Protein AF-A0A438C078-F1 (afdb_monomer)

Secondary structure (DSSP, 8-state):
-----------S-HHHHHHHHHHHHHHHHS-HHHHHHHHTTTTS------TTSHHHHHHHHHHHHHHHHHTT---HHHHHHHHHHTT--HHHHHHHHHHHHHHTT---

Foldseek 3Di:
DDDDDPPPPPPDDPPVVVLLVQLLVLQLPDDPVVLVVLVVCLPPPDPDDDSNDNNNSVNSVVVVVVVCVVVVHDPCVPVVVSCVSVVNPVVVVVVVVVVVVVVVPPDD

Radius of gyration: 18.59 Å; Cα contacts (8 Å, |Δi|>4): 50; chains: 1; bounding box: 56×57×29 Å

Organism: Vitis vinifera (NCBI:txid29760)

Mean predicted aligned error: 13.07 Å

pLDDT: mean 73.68, std 16.08, range [36.12, 92.25]

Structure (mmCIF, N/CA/C/O backbone):
data_AF-A0A438C078-F1
#
_entry.id   AF-A0A438C078-F1
#
loop_
_atom_site.group_PDB
_atom_site.id
_atom_site.type_symbol
_atom_site.label_atom_id
_atom_site.label_alt_id
_atom_site.label_comp_id
_atom_site.label_asym_id
_atom_site.label_entity_id
_atom_site.label_seq_id
_atom_site.pdbx_PDB_ins_code
_atom_site.Cartn_x
_atom_site.Cartn_y
_atom_site.Cartn_z
_atom_site.occupancy
_atom_site.B_iso_or_equiv
_atom_site.auth_seq_id
_atom_site.auth_comp_id
_atom_site.auth_asym_id
_atom_site.auth_atom_id
_atom_site.pdbx_PDB_model_num
ATOM 1 N N . MET A 1 1 ? 2.062 41.528 5.245 1.00 41.16 1 MET A N 1
ATOM 2 C CA . MET A 1 1 ? 1.277 40.330 5.595 1.00 41.16 1 MET A CA 1
ATOM 3 C C . MET A 1 1 ? 1.556 39.370 4.463 1.00 41.16 1 MET A C 1
ATOM 5 O O . MET A 1 1 ? 0.936 39.482 3.419 1.00 41.16 1 MET A O 1
ATOM 9 N N . GLU A 1 2 ? 2.648 38.623 4.591 1.00 36.12 2 GLU A N 1
ATOM 10 C CA . GLU A 1 2 ? 3.167 37.744 3.542 1.00 36.12 2 GLU A CA 1
ATOM 11 C C . GLU A 1 2 ? 3.027 36.324 4.073 1.00 36.12 2 GLU A C 1
ATOM 13 O O . GLU A 1 2 ? 3.762 35.884 4.954 1.00 36.12 2 GLU A O 1
ATOM 18 N N . GLU A 1 3 ? 1.961 35.686 3.610 1.00 45.34 3 GLU A N 1
ATOM 19 C CA . GLU A 1 3 ? 1.605 34.301 3.868 1.00 45.34 3 GLU A CA 1
ATOM 20 C C . GLU A 1 3 ? 2.224 33.469 2.746 1.00 45.34 3 GLU A C 1
ATOM 22 O O . GLU A 1 3 ? 1.579 33.184 1.746 1.00 45.34 3 GLU A O 1
ATOM 27 N N . GLU A 1 4 ? 3.504 33.136 2.865 1.00 40.69 4 GLU A N 1
ATOM 28 C CA . GLU A 1 4 ? 4.186 32.284 1.890 1.00 40.69 4 GLU A CA 1
ATOM 29 C C . GLU A 1 4 ? 4.804 31.103 2.630 1.00 40.69 4 GLU A C 1
ATOM 31 O O . GLU A 1 4 ? 5.763 31.230 3.389 1.00 40.69 4 GLU A O 1
ATOM 36 N N . ALA A 1 5 ? 4.164 29.956 2.404 1.00 39.78 5 ALA A N 1
ATOM 37 C CA . ALA A 1 5 ? 4.675 28.612 2.595 1.00 39.78 5 ALA A CA 1
ATOM 38 C C . ALA A 1 5 ? 5.371 28.367 3.940 1.00 39.78 5 ALA A C 1
ATOM 40 O O . ALA A 1 5 ? 6.597 28.346 4.062 1.00 39.78 5 ALA A O 1
ATOM 41 N N . VAL A 1 6 ? 4.557 28.005 4.936 1.00 36.50 6 VAL A N 1
ATOM 42 C CA . VAL A 1 6 ? 4.976 27.019 5.935 1.00 36.50 6 VAL A CA 1
ATOM 43 C C . VAL A 1 6 ? 5.358 25.771 5.143 1.00 36.50 6 VAL A C 1
ATOM 45 O O . VAL A 1 6 ? 4.513 24.949 4.825 1.00 36.50 6 VAL A O 1
ATOM 48 N N . ILE A 1 7 ? 6.617 25.691 4.716 1.00 40.56 7 ILE A N 1
ATOM 49 C CA . ILE A 1 7 ? 7.247 24.492 4.184 1.00 40.56 7 ILE A CA 1
ATOM 50 C C . ILE A 1 7 ? 7.165 23.502 5.334 1.00 40.56 7 ILE A C 1
ATOM 52 O O . ILE A 1 7 ? 7.810 23.695 6.368 1.00 40.56 7 ILE A O 1
ATOM 56 N N . TRP A 1 8 ? 6.287 22.514 5.190 1.00 44.72 8 TRP A N 1
ATOM 57 C CA . TRP A 1 8 ? 6.088 21.465 6.173 1.00 44.72 8 TRP A CA 1
ATOM 58 C C . TRP A 1 8 ? 7.454 20.822 6.393 1.00 44.72 8 TRP A C 1
ATOM 60 O O . TRP A 1 8 ? 7.990 20.137 5.522 1.00 44.72 8 TRP A O 1
ATOM 70 N N . LYS A 1 9 ? 8.071 21.123 7.536 1.00 40.22 9 LYS A N 1
ATOM 71 C CA . LYS A 1 9 ? 9.245 20.407 8.010 1.00 40.22 9 LYS A CA 1
ATOM 72 C C . LYS A 1 9 ? 8.774 19.013 8.402 1.00 40.22 9 LYS A C 1
ATOM 74 O O . LYS A 1 9 ? 8.449 18.776 9.560 1.00 40.22 9 LYS A O 1
ATOM 79 N N . SER A 1 10 ? 8.707 18.103 7.438 1.00 47.38 10 SER A N 1
ATOM 80 C CA . SER A 1 10 ? 8.557 16.677 7.719 1.00 47.38 10 SER A CA 1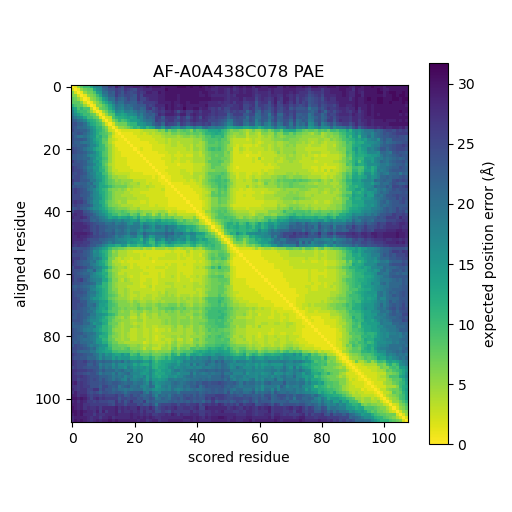
ATOM 81 C C . SER A 1 10 ? 9.927 16.108 8.077 1.00 47.38 10 SER A C 1
ATOM 83 O O . SER A 1 10 ? 10.561 15.398 7.303 1.00 47.38 10 SER A O 1
ATOM 85 N N . ASP A 1 11 ? 10.399 16.462 9.269 1.00 52.19 11 ASP A N 1
ATOM 86 C CA . ASP A 1 11 ? 11.536 15.823 9.926 1.00 52.19 11 ASP A CA 1
ATOM 87 C C . ASP A 1 11 ? 11.076 14.508 10.589 1.00 52.19 11 ASP A C 1
ATOM 89 O O . ASP A 1 11 ? 11.158 14.382 11.801 1.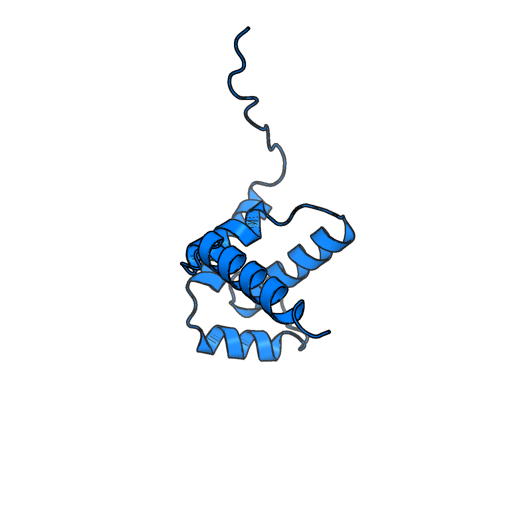00 52.19 11 ASP A O 1
ATOM 93 N N . THR A 1 12 ? 10.581 13.525 9.821 1.00 47.41 12 THR A N 1
ATOM 94 C CA . THR A 1 12 ? 10.422 12.121 10.270 1.00 47.41 12 THR A CA 1
ATOM 95 C C . THR A 1 12 ? 10.260 11.162 9.074 1.00 47.41 12 THR A C 1
ATOM 97 O O . THR A 1 12 ? 9.261 11.213 8.369 1.00 47.41 12 THR A O 1
ATOM 100 N N . ASP A 1 13 ? 11.233 10.258 8.889 1.00 54.41 13 ASP A N 1
ATOM 101 C CA . ASP A 1 13 ? 11.238 9.052 8.030 1.00 54.41 13 ASP A CA 1
ATOM 102 C C . ASP A 1 13 ? 11.482 9.150 6.504 1.00 54.41 13 ASP A C 1
ATOM 104 O O . ASP A 1 13 ? 10.687 8.722 5.660 1.00 54.41 13 ASP A O 1
ATOM 108 N N . SER A 1 14 ? 12.713 9.526 6.135 1.00 66.00 14 SER A N 1
ATOM 109 C CA . SER A 1 14 ? 13.247 9.325 4.775 1.00 66.00 14 SER A CA 1
ATOM 110 C C . SER A 1 14 ? 13.239 7.845 4.343 1.00 66.00 14 SER A C 1
ATOM 112 O O . SER A 1 14 ? 12.983 7.543 3.179 1.00 66.00 14 SER A O 1
ATOM 114 N N . MET A 1 15 ? 13.437 6.894 5.268 1.00 69.88 15 MET A N 1
ATOM 115 C CA . MET A 1 15 ? 13.371 5.462 4.945 1.00 69.88 15 MET A CA 1
ATOM 116 C C . MET A 1 15 ? 11.938 4.944 4.789 1.00 69.88 15 MET A C 1
ATOM 118 O O . MET A 1 15 ? 11.689 4.242 3.812 1.00 69.88 15 MET A O 1
ATOM 122 N N . ALA A 1 16 ? 10.994 5.280 5.679 1.00 71.75 16 ALA A N 1
ATOM 123 C CA . ALA A 1 16 ? 9.612 4.804 5.535 1.00 71.75 16 ALA A CA 1
ATOM 124 C C . ALA A 1 16 ? 8.969 5.353 4.256 1.00 71.75 16 ALA A C 1
ATOM 126 O O . ALA A 1 16 ? 8.377 4.585 3.505 1.00 71.75 16 ALA A O 1
ATOM 127 N N . SER A 1 17 ? 9.201 6.630 3.935 1.00 77.50 17 SER A N 1
ATOM 128 C CA . SER A 1 17 ? 8.747 7.239 2.677 1.00 77.50 17 SER A CA 1
ATOM 129 C C . SER A 1 17 ? 9.318 6.523 1.446 1.00 77.50 17 SER A C 1
ATOM 131 O O . SER A 1 17 ? 8.595 6.230 0.494 1.00 77.50 17 SER A O 1
ATOM 133 N N . VAL A 1 18 ? 10.607 6.156 1.472 1.00 80.44 18 VAL A N 1
ATOM 134 C CA 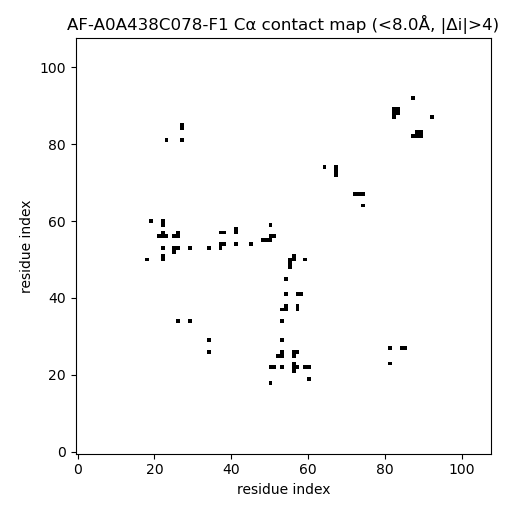. VAL A 1 18 ? 11.238 5.361 0.402 1.00 80.44 18 VAL A CA 1
ATOM 135 C C . VAL A 1 18 ? 10.635 3.956 0.308 1.00 80.44 18 VAL A C 1
ATOM 137 O O . VAL A 1 18 ? 10.449 3.444 -0.798 1.00 80.44 18 VAL A O 1
ATOM 140 N N . LEU A 1 19 ? 10.326 3.317 1.438 1.00 83.00 19 LEU A N 1
ATOM 141 C CA . LEU A 1 19 ? 9.692 1.997 1.468 1.00 83.00 19 LEU A CA 1
ATOM 142 C C . LEU A 1 19 ? 8.257 2.046 0.930 1.00 83.00 19 LEU A C 1
ATOM 144 O O . LEU A 1 19 ? 7.910 1.207 0.099 1.00 83.00 19 LEU A O 1
ATOM 148 N N . ILE A 1 20 ? 7.474 3.057 1.318 1.00 84.56 20 ILE A N 1
ATOM 149 C CA . ILE A 1 20 ? 6.128 3.322 0.792 1.00 84.56 20 ILE A CA 1
ATOM 150 C C . ILE A 1 20 ? 6.200 3.527 -0.721 1.00 84.56 20 ILE A C 1
ATOM 152 O O . ILE A 1 20 ? 5.531 2.815 -1.466 1.00 84.56 20 ILE A O 1
ATOM 156 N N . GLY A 1 21 ? 7.083 4.412 -1.196 1.00 85.19 21 GLY A N 1
ATOM 157 C CA . GLY A 1 21 ? 7.242 4.679 -2.626 1.00 85.19 21 GLY A CA 1
ATOM 158 C C . GLY A 1 21 ? 7.618 3.431 -3.433 1.00 85.19 21 GLY A C 1
ATOM 159 O O . GLY A 1 21 ? 7.092 3.210 -4.527 1.00 85.19 21 GLY A O 1
ATOM 160 N N . ARG A 1 22 ? 8.483 2.562 -2.891 1.00 85.69 22 ARG A N 1
ATOM 161 C CA . ARG A 1 22 ? 8.851 1.279 -3.521 1.00 85.69 22 ARG A CA 1
ATOM 162 C C . ARG A 1 22 ? 7.699 0.277 -3.539 1.00 85.69 22 ARG A C 1
ATOM 164 O O . ARG A 1 22 ? 7.478 -0.361 -4.572 1.00 85.69 22 ARG A O 1
ATOM 171 N N . ALA A 1 23 ? 6.968 0.151 -2.433 1.00 87.56 23 ALA A N 1
ATOM 172 C CA . ALA A 1 23 ? 5.805 -0.724 -2.349 1.00 87.56 23 ALA A CA 1
ATOM 173 C C . ALA A 1 23 ? 4.720 -0.272 -3.336 1.00 87.56 23 ALA A C 1
ATOM 175 O O . ALA A 1 23 ? 4.256 -1.071 -4.148 1.00 87.56 23 ALA A O 1
ATOM 176 N N . MET A 1 24 ? 4.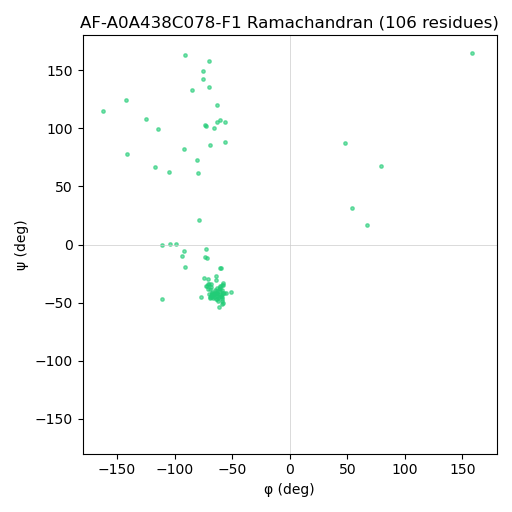397 1.025 -3.352 1.00 88.62 24 MET A N 1
ATOM 177 C CA . MET A 1 24 ? 3.449 1.621 -4.298 1.00 88.62 24 MET A CA 1
ATOM 178 C C . MET A 1 24 ? 3.890 1.409 -5.744 1.00 88.62 24 MET A C 1
ATOM 180 O O . MET A 1 24 ? 3.098 0.938 -6.551 1.00 88.62 24 MET A O 1
ATOM 184 N N . SER A 1 25 ? 5.160 1.664 -6.073 1.00 87.88 25 SER A N 1
ATOM 185 C CA . SER A 1 25 ? 5.677 1.436 -7.430 1.00 87.88 25 SER A CA 1
ATOM 186 C C . SER A 1 25 ? 5.508 -0.023 -7.860 1.00 87.88 25 SER A C 1
ATOM 188 O O . SER A 1 25 ? 5.099 -0.296 -8.985 1.00 87.88 25 SER A O 1
ATOM 190 N N . THR A 1 26 ? 5.772 -0.972 -6.960 1.00 90.38 26 THR A N 1
ATOM 191 C CA . THR A 1 26 ? 5.621 -2.408 -7.237 1.00 90.38 26 THR A CA 1
ATOM 192 C C . THR A 1 26 ? 4.155 -2.788 -7.445 1.00 90.38 26 THR A C 1
ATOM 194 O O . THR A 1 26 ? 3.836 -3.481 -8.408 1.00 90.38 26 THR A O 1
ATOM 197 N N . LEU A 1 27 ? 3.257 -2.310 -6.580 1.00 89.94 27 LEU A N 1
ATOM 198 C CA . LEU A 1 27 ? 1.824 -2.602 -6.646 1.00 89.94 27 LEU A CA 1
ATOM 199 C C . LEU A 1 27 ? 1.166 -1.988 -7.885 1.00 89.94 27 LEU A C 1
ATOM 201 O O . LEU A 1 27 ? 0.415 -2.668 -8.579 1.00 89.94 27 LEU A O 1
ATOM 205 N N . LEU A 1 28 ? 1.482 -0.730 -8.188 1.00 88.69 28 LEU A N 1
ATOM 206 C CA . LEU A 1 28 ? 0.868 0.023 -9.280 1.00 88.69 28 LEU A CA 1
ATOM 207 C C . LEU A 1 28 ? 1.369 -0.412 -10.666 1.00 88.69 28 LEU A C 1
ATOM 209 O O . LEU A 1 28 ? 0.619 -0.351 -11.636 1.00 88.69 28 LEU A O 1
ATOM 213 N N . THR A 1 29 ? 2.608 -0.905 -10.775 1.00 88.44 29 THR A N 1
ATOM 214 C CA . THR A 1 29 ? 3.179 -1.355 -12.062 1.00 88.44 29 THR A CA 1
ATOM 215 C C . THR A 1 29 ? 3.007 -2.850 -12.336 1.00 88.44 29 THR A C 1
ATOM 217 O O . THR A 1 29 ? 3.295 -3.317 -13.445 1.00 88.44 29 THR A O 1
ATOM 220 N N . CYS A 1 30 ? 2.559 -3.640 -11.354 1.00 89.50 30 CYS A N 1
ATOM 221 C CA . CYS A 1 30 ? 2.395 -5.074 -11.554 1.00 89.50 30 CYS A CA 1
ATOM 222 C C . CYS A 1 30 ? 1.220 -5.399 -12.494 1.00 89.50 30 CYS A C 1
ATOM 224 O O . CYS A 1 30 ? 0.285 -4.626 -12.691 1.00 89.50 30 CYS A O 1
ATOM 226 N N . ARG A 1 31 ? 1.255 -6.592 -13.103 1.00 88.50 31 ARG A N 1
ATOM 227 C CA . ARG A 1 31 ? 0.143 -7.050 -13.947 1.00 88.50 31 ARG A CA 1
ATOM 228 C C . ARG A 1 31 ? -1.073 -7.365 -13.067 1.00 88.50 31 ARG A C 1
ATOM 230 O O . ARG A 1 31 ? -0.897 -8.135 -12.122 1.00 88.50 31 ARG A O 1
ATOM 237 N N . PRO A 1 32 ? -2.297 -6.950 -13.446 1.00 87.25 32 PRO A N 1
ATOM 238 C CA . PRO A 1 32 ? -3.501 -7.182 -12.643 1.00 87.25 32 PRO A CA 1
ATOM 239 C C . PRO A 1 32 ? -3.696 -8.637 -12.193 1.00 87.25 32 PRO A C 1
ATOM 241 O O . PRO A 1 32 ? -3.999 -8.887 -11.036 1.00 87.25 32 PRO A O 1
ATOM 244 N N . ARG A 1 33 ? -3.424 -9.617 -13.071 1.00 89.62 33 ARG A N 1
ATOM 245 C CA . ARG A 1 33 ? -3.515 -11.051 -12.726 1.00 89.62 33 ARG A CA 1
ATOM 246 C C . ARG A 1 33 ? -2.562 -11.473 -11.604 1.00 89.62 33 ARG A C 1
ATOM 248 O O . ARG A 1 33 ? -2.929 -12.281 -10.767 1.00 89.62 33 ARG A O 1
ATOM 255 N N . LYS A 1 34 ? -1.342 -10.928 -11.583 1.00 87.81 34 LYS A N 1
ATOM 256 C CA . LYS A 1 34 ? -0.363 -11.236 -10.529 1.00 87.81 34 LYS A CA 1
ATOM 257 C C . LYS A 1 34 ? -0.762 -10.605 -9.201 1.00 87.81 34 LYS A C 1
ATOM 259 O O . LYS A 1 34 ? -0.523 -11.201 -8.158 1.00 87.81 34 LYS A O 1
ATOM 264 N N . LEU A 1 35 ? -1.354 -9.411 -9.252 1.00 88.12 35 LEU A N 1
ATOM 265 C CA . LEU A 1 35 ? -1.892 -8.750 -8.069 1.00 88.12 35 LEU A CA 1
ATOM 266 C C . LEU A 1 35 ? -3.025 -9.573 -7.457 1.00 88.12 35 LEU A C 1
ATOM 268 O O . LEU A 1 35 ? -3.001 -9.834 -6.263 1.00 88.12 35 LEU A O 1
ATOM 272 N N . ASP A 1 36 ? -3.956 -10.042 -8.285 1.00 88.62 36 ASP A N 1
ATOM 273 C CA . ASP A 1 36 ? -5.088 -10.878 -7.870 1.00 88.62 36 ASP A CA 1
ATOM 274 C C . ASP A 1 36 ? -4.633 -12.197 -7.213 1.00 88.62 36 ASP A C 1
ATOM 276 O O . ASP A 1 36 ? -5.080 -12.566 -6.123 1.00 88.62 36 ASP A O 1
ATOM 280 N N . GLU A 1 37 ? -3.639 -12.863 -7.811 1.00 87.88 37 GLU A N 1
ATOM 281 C CA . GLU A 1 37 ? -3.000 -14.051 -7.232 1.00 87.88 37 GLU A CA 1
ATOM 282 C C . GLU A 1 37 ? -2.280 -13.753 -5.905 1.00 87.88 37 GLU A C 1
ATOM 284 O O . GLU A 1 37 ? -2.259 -14.594 -5.004 1.00 87.88 37 GLU A O 1
ATOM 289 N N . ALA A 1 38 ? -1.641 -12.587 -5.768 1.00 87.38 38 ALA A N 1
ATOM 290 C CA . ALA A 1 38 ? -0.983 -12.173 -4.529 1.00 87.38 38 ALA A CA 1
ATOM 291 C C . ALA A 1 38 ? -1.999 -11.840 -3.424 1.00 87.38 38 ALA A C 1
ATOM 293 O O . ALA A 1 38 ? -1.827 -12.296 -2.295 1.00 87.38 38 ALA A O 1
ATOM 294 N N . ILE A 1 39 ? -3.085 -11.134 -3.756 1.00 88.00 39 ILE A N 1
ATOM 295 C CA . ILE A 1 39 ? -4.195 -10.828 -2.839 1.00 88.00 39 ILE A CA 1
ATOM 296 C C . ILE A 1 39 ? -4.830 -12.116 -2.319 1.00 88.00 39 ILE A C 1
ATOM 298 O O . ILE A 1 39 ? -5.006 -12.267 -1.114 1.00 88.00 39 ILE A O 1
ATOM 302 N N . SER A 1 40 ? -5.073 -13.091 -3.197 1.00 87.12 40 SER A N 1
ATOM 303 C CA . SER A 1 40 ? -5.639 -14.395 -2.818 1.00 87.12 40 SER A CA 1
ATOM 304 C C . SER A 1 40 ? -4.776 -15.174 -1.814 1.00 87.12 40 SER A C 1
ATOM 306 O O . SER A 1 40 ? -5.257 -16.092 -1.155 1.00 87.12 40 SER A O 1
ATOM 308 N N . ARG A 1 41 ? -3.486 -14.835 -1.702 1.00 81.88 41 ARG A N 1
ATOM 309 C CA . ARG A 1 41 ? -2.526 -15.460 -0.781 1.00 81.88 41 ARG A CA 1
ATOM 310 C C . ARG A 1 41 ? -2.213 -14.587 0.434 1.00 81.88 41 ARG A C 1
ATOM 312 O O . ARG A 1 41 ? -1.433 -15.018 1.280 1.00 81.88 41 ARG A O 1
ATOM 319 N N . LEU A 1 42 ? -2.806 -13.400 0.551 1.00 76.19 42 LEU A N 1
ATOM 320 C CA . LEU A 1 42 ? -2.490 -12.436 1.607 1.00 76.19 42 LEU A CA 1
ATOM 321 C C . LEU A 1 42 ? -2.841 -12.953 3.014 1.00 76.19 42 LEU A C 1
ATOM 323 O O . LEU A 1 42 ? -2.126 -12.652 3.968 1.00 76.19 42 LEU A O 1
ATOM 327 N N . ASP A 1 43 ? -3.872 -13.795 3.124 1.00 69.44 43 ASP A N 1
ATOM 328 C CA . ASP A 1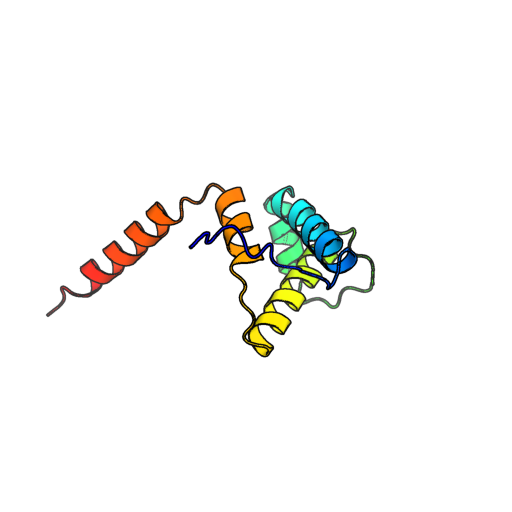 43 ? -4.279 -14.447 4.380 1.00 69.44 43 ASP A CA 1
ATOM 329 C C . ASP A 1 43 ? -3.336 -15.580 4.815 1.00 69.44 43 ASP A C 1
ATOM 331 O O . ASP A 1 43 ? -3.423 -16.087 5.936 1.00 69.44 43 ASP A O 1
ATOM 335 N N . SER A 1 44 ? -2.418 -16.001 3.941 1.00 66.62 44 SER A N 1
ATOM 336 C CA . SER A 1 44 ? -1.420 -17.004 4.290 1.00 66.62 44 SER A CA 1
ATOM 337 C C . SER A 1 44 ? -0.214 -16.336 4.965 1.00 66.62 44 SER A C 1
ATOM 339 O O . SER A 1 44 ? 0.286 -15.324 4.470 1.00 66.62 44 SER A O 1
ATOM 341 N N . PRO A 1 45 ? 0.290 -16.871 6.095 1.00 56.50 45 PRO A N 1
ATOM 342 C CA . PRO A 1 45 ? 1.432 -16.283 6.782 1.00 56.50 45 PRO A CA 1
ATOM 343 C C . PRO A 1 45 ? 2.681 -16.393 5.899 1.00 56.50 45 PRO A C 1
ATOM 345 O O . PRO A 1 45 ? 3.322 -17.444 5.807 1.00 56.50 45 PRO A O 1
ATOM 348 N N . SER A 1 46 ? 3.025 -15.290 5.235 1.00 58.09 46 SER A N 1
ATOM 349 C CA . SER A 1 46 ? 4.260 -15.160 4.468 1.00 58.09 46 SER A CA 1
ATOM 350 C C . SER A 1 46 ? 5.458 -15.282 5.411 1.00 58.09 46 SER A C 1
ATOM 352 O O . SER A 1 46 ? 5.637 -14.498 6.344 1.00 58.09 46 SER A O 1
ATOM 354 N N . LYS A 1 47 ? 6.323 -16.272 5.172 1.00 56.38 47 LYS A N 1
ATOM 355 C CA . LYS A 1 47 ? 7.676 -16.268 5.737 1.00 56.38 47 LYS A CA 1
ATOM 356 C C . LYS A 1 47 ? 8.481 -15.212 4.977 1.00 56.38 47 LYS A C 1
ATOM 358 O O . LYS A 1 47 ? 8.940 -15.567 3.889 1.00 56.38 47 LYS A O 1
ATOM 363 N N . ARG A 1 48 ? 8.708 -14.005 5.528 1.00 57.00 48 ARG A N 1
ATOM 364 C CA . ARG A 1 48 ? 9.970 -13.210 5.422 1.00 57.00 48 ARG A CA 1
ATOM 365 C C . ARG A 1 48 ? 9.812 -11.702 5.676 1.00 57.00 48 ARG A C 1
ATOM 367 O O . ARG A 1 48 ? 8.719 -11.165 5.673 1.00 57.00 48 ARG A O 1
ATOM 374 N N . GLY A 1 49 ? 10.968 -11.056 5.894 1.00 47.50 49 GLY A N 1
ATOM 375 C CA . GLY A 1 49 ? 11.159 -9.617 6.100 1.00 47.50 49 GLY A CA 1
ATOM 376 C C . GLY A 1 49 ? 12.007 -8.938 5.013 1.00 47.50 49 GLY A C 1
ATOM 377 O O . GLY A 1 49 ? 13.107 -8.474 5.298 1.00 47.50 49 GLY A O 1
ATOM 378 N N . SER A 1 50 ? 11.521 -8.868 3.770 1.00 53.69 50 SER A N 1
ATOM 379 C CA . SER A 1 50 ? 12.149 -8.067 2.704 1.00 53.69 50 SER A CA 1
ATOM 380 C C . SER A 1 50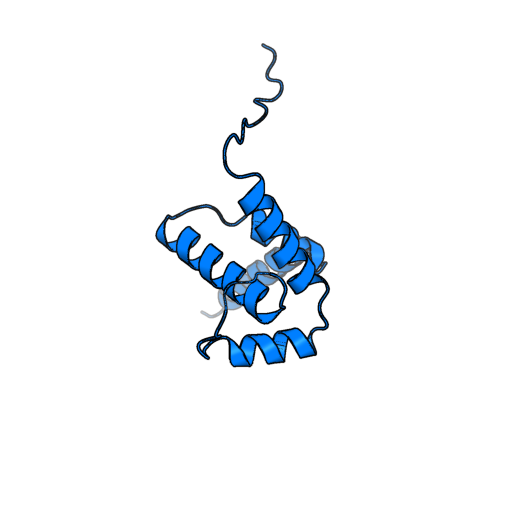 ? 11.082 -7.419 1.821 1.00 53.69 50 SER A C 1
ATOM 382 O O . SER A 1 50 ? 10.277 -8.126 1.256 1.00 53.69 50 SER A O 1
ATOM 384 N N . ILE A 1 51 ? 11.070 -6.095 1.644 1.00 59.12 51 ILE A N 1
ATOM 385 C CA . ILE A 1 51 ? 9.998 -5.349 0.931 1.00 59.12 51 ILE A CA 1
ATOM 386 C C . ILE A 1 51 ? 10.136 -5.442 -0.613 1.00 59.12 51 ILE A C 1
ATOM 388 O O . ILE A 1 51 ? 9.654 -4.601 -1.360 1.00 59.12 51 ILE A O 1
ATOM 392 N N . VAL A 1 52 ? 10.851 -6.444 -1.133 1.00 65.06 52 VAL A N 1
ATOM 393 C CA . VAL A 1 52 ? 11.198 -6.513 -2.567 1.00 65.06 52 VAL A CA 1
ATOM 394 C C . VAL A 1 52 ? 10.156 -7.286 -3.387 1.00 65.06 52 VAL A C 1
ATOM 396 O O . VAL A 1 52 ? 10.099 -7.120 -4.604 1.00 65.06 52 VAL A O 1
ATOM 399 N N . SER A 1 53 ? 9.322 -8.124 -2.761 1.00 82.56 53 SER A N 1
ATOM 400 C CA . SER A 1 53 ? 8.297 -8.890 -3.482 1.00 82.56 53 SER A CA 1
ATOM 401 C C . SER A 1 53 ? 6.954 -8.156 -3.578 1.00 82.56 53 SER A C 1
ATOM 403 O O . SER A 1 53 ? 6.680 -7.203 -2.841 1.00 82.56 53 SER A 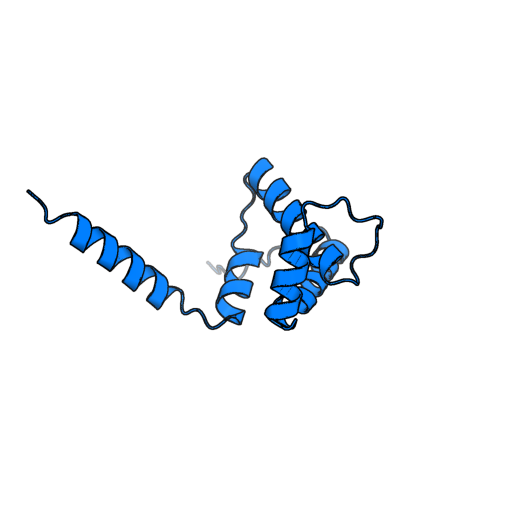O 1
ATOM 405 N N . LEU A 1 54 ? 6.104 -8.617 -4.502 1.00 87.44 54 LEU A N 1
ATOM 406 C CA . LEU A 1 54 ? 4.733 -8.128 -4.646 1.00 87.44 54 LEU A CA 1
ATOM 407 C C . LEU A 1 54 ? 3.916 -8.436 -3.386 1.00 87.44 54 LEU A C 1
ATOM 409 O O . LEU A 1 54 ? 3.182 -7.579 -2.902 1.00 87.44 54 LEU A O 1
ATOM 413 N N . GLU A 1 55 ? 4.087 -9.637 -2.838 1.00 86.62 55 GLU A N 1
ATOM 414 C CA . GLU A 1 55 ? 3.448 -10.085 -1.606 1.00 86.62 55 GLU A CA 1
ATOM 415 C C . GLU A 1 55 ? 3.882 -9.235 -0.40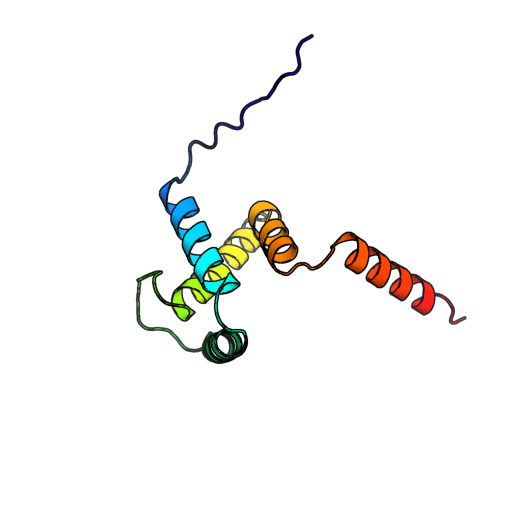5 1.00 86.62 55 GLU A C 1
ATOM 417 O O . GLU A 1 55 ? 3.035 -8.789 0.364 1.00 86.62 55 GLU A O 1
ATOM 422 N N . ASP A 1 56 ? 5.178 -8.938 -0.278 1.00 84.31 56 ASP A N 1
ATOM 423 C CA . ASP A 1 56 ? 5.696 -8.108 0.815 1.00 84.31 56 ASP A CA 1
ATOM 424 C C . ASP A 1 56 ? 5.238 -6.647 0.681 1.00 84.31 56 ASP A C 1
ATOM 426 O O . ASP A 1 56 ? 4.901 -6.011 1.679 1.00 84.31 56 ASP A O 1
ATOM 430 N N . SER A 1 57 ? 5.159 -6.126 -0.549 1.00 87.75 57 SER A N 1
ATOM 431 C CA . SER A 1 57 ? 4.616 -4.787 -0.830 1.00 87.75 57 SER A CA 1
ATOM 432 C C . SER A 1 57 ? 3.132 -4.687 -0.463 1.00 87.75 57 SER A C 1
ATOM 434 O O . SER A 1 57 ? 2.704 -3.698 0.131 1.00 87.75 57 SER A O 1
ATOM 436 N N . LEU A 1 58 ? 2.350 -5.723 -0.781 1.00 88.81 58 LEU A N 1
ATOM 437 C CA . LEU A 1 58 ? 0.926 -5.794 -0.459 1.00 88.81 58 LEU A CA 1
ATOM 438 C C . LEU A 1 58 ? 0.702 -5.895 1.054 1.00 88.81 58 LEU A C 1
ATOM 440 O O . LEU A 1 58 ? -0.158 -5.210 1.604 1.00 88.81 58 LEU A O 1
ATOM 444 N N . TRP A 1 59 ? 1.512 -6.706 1.736 1.00 85.44 59 TRP A N 1
ATOM 445 C CA . TRP A 1 59 ? 1.443 -6.863 3.185 1.00 85.44 59 TRP A CA 1
ATOM 446 C C . TRP A 1 59 ? 1.856 -5.586 3.920 1.00 85.44 59 TRP A C 1
ATOM 448 O O . TRP A 1 59 ? 1.207 -5.191 4.888 1.00 85.44 59 TRP A O 1
ATOM 458 N N . PHE A 1 60 ? 2.899 -4.909 3.431 1.00 85.69 60 PHE A N 1
ATOM 459 C CA . PHE A 1 60 ? 3.315 -3.602 3.927 1.00 85.69 60 PHE A CA 1
ATOM 460 C C . PHE A 1 60 ? 2.178 -2.579 3.821 1.00 85.69 60 PHE A C 1
ATOM 462 O O . PHE A 1 60 ? 1.843 -1.954 4.824 1.00 85.69 60 PHE A O 1
ATOM 469 N N . LEU A 1 61 ? 1.537 -2.457 2.651 1.00 87.31 61 LEU A N 1
ATOM 470 C CA . LEU A 1 61 ? 0.412 -1.538 2.461 1.00 87.31 61 LEU A CA 1
ATOM 471 C C . LEU A 1 61 ? -0.772 -1.891 3.373 1.00 87.31 61 LEU A C 1
ATOM 473 O O . LEU A 1 61 ? -1.328 -1.012 4.026 1.00 87.31 61 LEU A O 1
ATOM 477 N N . HIS A 1 62 ? -1.132 -3.175 3.462 1.00 87.75 62 HIS A N 1
ATOM 478 C CA . HIS A 1 62 ? -2.212 -3.646 4.330 1.00 87.75 62 HIS A CA 1
ATOM 479 C C . HIS A 1 62 ? -1.956 -3.297 5.803 1.00 87.75 62 HIS A C 1
ATOM 481 O O . HIS A 1 62 ? -2.840 -2.786 6.491 1.00 87.75 62 HIS A O 1
ATOM 487 N N . ARG A 1 63 ? -0.730 -3.530 6.286 1.00 85.88 63 ARG A N 1
ATOM 488 C CA . ARG A 1 63 ? -0.334 -3.179 7.650 1.00 85.88 63 ARG A CA 1
ATOM 489 C C . ARG A 1 63 ? -0.327 -1.671 7.874 1.00 85.88 63 ARG A C 1
ATOM 491 O O . ARG A 1 63 ? -0.854 -1.233 8.888 1.00 85.88 63 ARG A O 1
ATOM 498 N N . TYR A 1 64 ? 0.232 -0.901 6.943 1.00 85.50 64 TYR A N 1
ATOM 499 C CA . TYR A 1 64 ? 0.276 0.557 7.034 1.00 85.50 64 TYR A CA 1
ATOM 500 C C . TYR A 1 64 ? -1.134 1.152 7.140 1.00 85.50 64 TYR A C 1
ATOM 502 O O . TYR A 1 64 ? -1.402 1.926 8.050 1.00 85.50 64 TYR A O 1
ATOM 510 N N . ILE A 1 65 ? -2.062 0.728 6.273 1.00 87.69 65 ILE A N 1
ATOM 511 C CA . ILE A 1 65 ? -3.462 1.185 6.301 1.00 87.69 65 ILE A CA 1
ATOM 512 C C . ILE A 1 65 ? -4.133 0.822 7.627 1.00 87.69 65 ILE A C 1
ATOM 514 O O . ILE A 1 65 ? -4.854 1.641 8.192 1.00 87.69 65 ILE A O 1
ATOM 518 N N . LYS A 1 66 ? -3.895 -0.391 8.136 1.00 88.06 66 LYS A N 1
ATOM 519 C CA . LYS A 1 66 ? -4.454 -0.827 9.417 1.00 88.06 66 LYS A CA 1
ATOM 520 C C . LYS A 1 66 ? -3.920 0.006 10.585 1.00 88.06 66 LYS A C 1
ATOM 522 O O . LYS A 1 66 ? -4.707 0.467 11.399 1.00 88.06 66 LYS A O 1
ATOM 527 N N . GLU A 1 67 ? -2.608 0.225 10.643 1.00 87.44 67 GLU A N 1
ATOM 528 C CA . GLU A 1 67 ? -1.988 1.048 11.686 1.00 87.44 67 GLU A CA 1
ATOM 529 C C . GLU A 1 67 ? -2.454 2.508 11.615 1.00 87.44 67 GLU A C 1
ATOM 531 O O . GLU A 1 67 ? -2.722 3.102 12.655 1.00 87.44 67 GLU A O 1
ATOM 536 N N . ALA A 1 68 ? -2.590 3.074 10.413 1.00 87.31 68 ALA A N 1
ATOM 537 C CA . ALA A 1 68 ? -3.123 4.419 10.223 1.00 87.31 68 ALA A CA 1
ATOM 538 C C . ALA A 1 68 ? -4.588 4.517 10.678 1.00 87.31 68 ALA A C 1
ATOM 540 O O . ALA A 1 68 ? -4.948 5.459 11.376 1.00 87.31 68 ALA A O 1
ATOM 541 N N . ALA A 1 69 ? -5.420 3.519 10.357 1.00 87.75 69 ALA A N 1
ATOM 542 C CA . ALA A 1 69 ? -6.807 3.457 10.817 1.00 87.75 69 ALA A CA 1
ATOM 543 C C . ALA A 1 69 ? -6.906 3.347 12.348 1.00 87.75 69 ALA A C 1
ATOM 545 O O . ALA A 1 69 ? -7.707 4.053 12.955 1.00 87.75 69 ALA A O 1
ATOM 546 N N . ASP A 1 70 ? -6.064 2.516 12.971 1.00 91.75 70 ASP A N 1
ATOM 547 C CA . ASP A 1 70 ? -6.003 2.361 14.430 1.00 91.75 70 ASP A CA 1
ATOM 548 C C . ASP A 1 70 ? -5.563 3.661 15.137 1.00 91.75 70 ASP A C 1
ATOM 550 O O . ASP A 1 70 ? -5.917 3.888 16.294 1.00 91.75 70 ASP A O 1
ATOM 554 N N . LYS A 1 71 ? -4.790 4.516 14.454 1.00 92.25 71 LYS A N 1
ATOM 555 C CA . LYS A 1 71 ? -4.284 5.802 14.964 1.00 92.25 71 LYS A CA 1
ATOM 556 C C . LYS A 1 71 ? -5.093 7.022 14.512 1.00 92.25 71 LYS A C 1
ATOM 558 O O . LYS A 1 71 ? -4.721 8.138 14.864 1.00 92.25 71 LYS A O 1
ATOM 563 N N . GLU A 1 72 ? -6.156 6.825 13.732 1.00 90.06 72 GLU A N 1
ATOM 564 C CA . GLU A 1 72 ? -6.917 7.901 13.076 1.00 90.06 72 GLU A CA 1
ATOM 565 C C . GLU A 1 72 ? -6.037 8.846 12.222 1.00 90.06 72 GLU A C 1
ATOM 567 O O . GLU A 1 72 ? -6.322 10.035 12.065 1.00 90.06 72 GLU A O 1
ATOM 572 N N . GLU A 1 73 ? -4.954 8.317 11.649 1.00 89.00 73 GLU A N 1
ATOM 573 C CA . GLU A 1 73 ? -4.088 9.044 10.722 1.00 89.00 73 GLU A CA 1
ATOM 574 C C . GLU A 1 73 ? -4.759 9.175 9.350 1.00 89.00 73 GLU A C 1
ATOM 576 O O . GLU A 1 73 ? -5.542 8.323 8.913 1.00 89.00 73 GLU A O 1
ATOM 581 N N . ARG A 1 74 ? -4.448 10.264 8.642 1.00 86.94 74 ARG A N 1
ATOM 582 C CA . ARG A 1 74 ? -5.004 10.472 7.309 1.00 86.94 74 ARG A CA 1
ATOM 583 C C . ARG A 1 74 ? -4.317 9.568 6.289 1.00 86.94 74 ARG A C 1
ATOM 585 O O . ARG A 1 74 ? -3.112 9.353 6.338 1.00 86.94 74 ARG A O 1
ATOM 592 N N . LEU A 1 75 ? -5.104 9.056 5.346 1.00 88.00 75 LEU A N 1
ATOM 593 C CA . LEU A 1 75 ? -4.642 8.173 4.271 1.00 88.00 75 LEU A CA 1
ATOM 594 C C . LEU A 1 75 ? -4.684 8.839 2.890 1.00 88.00 75 LEU A C 1
ATOM 596 O O . LEU A 1 75 ? -4.320 8.205 1.900 1.00 88.00 75 LEU A O 1
ATOM 600 N N . ASP A 1 76 ? -5.129 10.093 2.800 1.00 85.94 76 ASP A N 1
ATOM 601 C CA . ASP A 1 76 ? -5.239 10.840 1.544 1.00 85.94 76 ASP A CA 1
ATOM 602 C C . ASP A 1 76 ? -3.884 10.994 0.847 1.00 85.94 76 ASP A C 1
ATOM 604 O O . ASP A 1 76 ? -3.813 10.832 -0.369 1.00 85.94 76 ASP A O 1
ATOM 608 N N . GLU A 1 77 ? -2.802 11.150 1.612 1.00 83.25 77 GLU A N 1
ATOM 609 C CA . GLU A 1 77 ? -1.430 11.246 1.093 1.00 83.25 77 GLU A CA 1
ATOM 610 C C . GLU A 1 77 ? -0.967 10.005 0.304 1.00 83.25 77 GLU A C 1
ATOM 612 O O . GLU A 1 77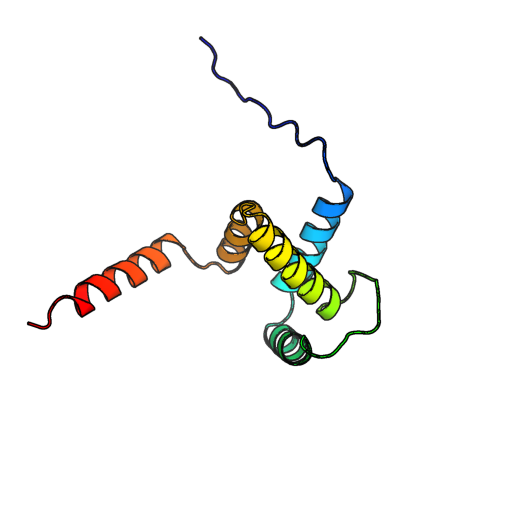 ? -0.040 10.094 -0.500 1.00 83.25 77 GLU A O 1
ATOM 617 N N . ILE A 1 78 ? -1.615 8.847 0.494 1.00 84.25 78 ILE A N 1
ATOM 618 C CA . ILE A 1 78 ? -1.310 7.601 -0.229 1.00 84.25 78 ILE A CA 1
ATOM 619 C C . ILE A 1 78 ? -2.435 7.225 -1.188 1.00 84.25 78 ILE A C 1
ATOM 621 O O . ILE A 1 78 ? -2.179 6.887 -2.346 1.00 84.25 78 ILE A O 1
ATOM 625 N N . LEU A 1 79 ? -3.685 7.265 -0.724 1.00 85.31 79 LEU A N 1
ATOM 626 C CA . LEU A 1 79 ? -4.831 6.799 -1.499 1.00 85.31 79 LEU A CA 1
ATOM 627 C C . LEU A 1 79 ? -5.119 7.706 -2.695 1.00 85.31 79 LEU A C 1
ATOM 629 O O . LEU A 1 79 ? -5.422 7.179 -3.765 1.00 85.31 79 LEU A O 1
ATOM 633 N N . VAL A 1 80 ? -4.983 9.031 -2.555 1.00 85.75 80 VAL A N 1
ATOM 634 C CA . VAL A 1 80 ? -5.222 9.960 -3.672 1.00 85.75 80 VAL A CA 1
ATOM 635 C C . VAL A 1 80 ? -4.243 9.689 -4.823 1.00 85.75 80 VAL A C 1
ATOM 637 O O . VAL A 1 80 ? -4.724 9.351 -5.909 1.00 85.75 80 VAL A O 1
ATOM 640 N N . PRO A 1 81 ? -2.908 9.664 -4.612 1.00 83.62 81 PRO A N 1
ATOM 641 C CA . PRO A 1 81 ? -1.966 9.327 -5.682 1.00 83.62 81 PRO A CA 1
ATOM 642 C C . PRO A 1 81 ? -2.196 7.951 -6.322 1.00 83.62 81 PRO A C 1
ATOM 644 O O . PRO A 1 81 ? -1.983 7.781 -7.523 1.00 83.62 81 PRO A O 1
ATOM 647 N N . MET A 1 82 ? -2.630 6.943 -5.553 1.00 85.81 82 MET A N 1
ATOM 648 C CA . MET A 1 82 ? -2.939 5.618 -6.111 1.00 85.81 82 MET A CA 1
ATOM 649 C C . MET A 1 82 ? -4.144 5.658 -7.050 1.00 85.81 82 MET A C 1
ATOM 651 O O . MET A 1 82 ? -4.117 5.036 -8.112 1.00 85.81 82 MET A O 1
ATOM 655 N N . ILE A 1 83 ? -5.200 6.376 -6.669 1.00 83.81 83 ILE A N 1
ATOM 656 C CA . ILE A 1 83 ? -6.416 6.489 -7.476 1.00 83.81 83 ILE A CA 1
ATOM 657 C C . ILE A 1 83 ? -6.120 7.285 -8.751 1.00 83.81 83 ILE A C 1
ATOM 659 O O . ILE A 1 83 ? -6.445 6.819 -9.847 1.00 83.81 83 ILE A O 1
ATOM 663 N N . GLU A 1 84 ? -5.411 8.408 -8.630 1.00 83.06 84 GLU A N 1
ATOM 664 C CA . GLU A 1 84 ? -4.950 9.203 -9.773 1.00 83.06 84 GLU A CA 1
ATOM 665 C C . GLU A 1 84 ? -4.094 8.370 -10.736 1.00 83.06 84 GLU A C 1
ATOM 667 O O . GLU A 1 84 ? -4.290 8.430 -11.951 1.00 83.06 84 GLU A O 1
ATOM 672 N N . HIS A 1 85 ? -3.204 7.516 -10.213 1.00 81.69 85 HIS A N 1
ATOM 673 C CA . HIS A 1 85 ? -2.384 6.628 -11.039 1.00 81.69 85 HIS A CA 1
ATOM 674 C C . HIS A 1 85 ? -3.219 5.657 -11.883 1.00 81.69 85 HIS A C 1
ATOM 676 O O . HIS A 1 85 ? -2.873 5.369 -13.028 1.00 81.69 85 HIS A O 1
ATOM 682 N N . THR A 1 86 ? -4.334 5.155 -11.348 1.00 74.12 86 THR A N 1
ATOM 683 C CA . THR A 1 86 ? -5.237 4.270 -12.104 1.00 74.12 86 THR A CA 1
ATOM 684 C C . THR A 1 86 ? -6.044 5.000 -13.184 1.00 74.12 86 THR A C 1
ATOM 686 O O . THR A 1 86 ? -6.770 4.356 -13.942 1.00 74.12 86 THR A O 1
ATOM 689 N N . GLY A 1 87 ? -5.926 6.331 -13.276 1.00 68.12 87 GLY A N 1
ATOM 690 C CA . GLY A 1 87 ? -6.719 7.160 -14.182 1.00 68.12 87 GLY A CA 1
ATOM 691 C C . GLY A 1 87 ? -8.200 7.198 -13.804 1.00 68.12 87 GLY A C 1
ATOM 692 O O . GLY A 1 87 ? -9.044 7.548 -14.634 1.00 68.12 87 GLY A O 1
ATOM 693 N N . LEU A 1 88 ? -8.534 6.797 -12.572 1.00 66.62 88 LEU A N 1
ATOM 694 C CA . LEU A 1 88 ? -9.868 6.955 -12.023 1.00 66.62 88 LEU A CA 1
ATOM 695 C C . LEU A 1 88 ? -10.058 8.432 -11.697 1.00 66.62 88 LEU A C 1
ATOM 697 O O . LEU A 1 88 ? -9.553 8.948 -10.708 1.00 66.62 88 LEU A O 1
ATOM 701 N N . ASP A 1 89 ? -10.790 9.100 -12.575 1.00 66.44 89 ASP A N 1
ATOM 702 C CA . ASP A 1 89 ? -11.271 10.453 -12.353 1.00 66.44 89 ASP A CA 1
ATOM 703 C C . ASP A 1 89 ? -12.220 10.455 -11.139 1.00 66.44 89 ASP A C 1
ATOM 705 O O . ASP A 1 89 ? -13.343 9.936 -11.202 1.00 66.44 89 ASP A O 1
ATOM 709 N N . LEU A 1 90 ? -11.727 10.974 -10.012 1.00 64.50 90 LEU A N 1
ATOM 710 C CA . LEU A 1 90 ? -12.451 11.047 -8.744 1.00 64.50 90 LEU A CA 1
ATOM 711 C C . LEU A 1 90 ? -13.726 11.886 -8.874 1.00 64.50 90 LEU A C 1
ATOM 713 O O . LEU A 1 90 ? -14.766 11.460 -8.380 1.00 64.50 90 LEU A O 1
ATOM 717 N N . GLU A 1 91 ? -13.697 12.979 -9.643 1.00 68.94 91 GLU A N 1
ATOM 718 C CA . GLU A 1 91 ? -14.878 13.809 -9.932 1.00 68.94 91 GLU A CA 1
ATOM 719 C C . GLU A 1 91 ? -15.961 12.988 -10.638 1.00 68.94 91 GLU A C 1
ATOM 721 O O . GLU A 1 91 ? -17.159 13.069 -10.340 1.00 68.94 91 GLU A O 1
ATOM 726 N N . LYS A 1 92 ? -15.539 12.116 -11.558 1.00 67.06 92 LYS A N 1
ATOM 727 C CA . LYS A 1 92 ? -16.439 11.201 -12.265 1.00 67.06 92 LYS A CA 1
ATOM 728 C C . LYS A 1 92 ? -16.982 10.105 -11.349 1.00 67.06 92 LYS A C 1
ATOM 730 O O . LYS A 1 92 ? -18.128 9.678 -11.531 1.00 67.06 92 LYS A O 1
ATOM 735 N N . PHE A 1 93 ? -16.195 9.633 -10.382 1.00 66.62 93 PHE A N 1
ATOM 736 C CA . PHE A 1 93 ? -16.652 8.668 -9.382 1.00 66.62 93 PHE A CA 1
ATOM 737 C C . PHE A 1 93 ? -17.656 9.299 -8.409 1.00 66.62 93 PHE A C 1
ATOM 739 O O . PHE A 1 93 ? -18.730 8.729 -8.201 1.00 66.62 93 PHE A O 1
ATOM 746 N N . GLU A 1 94 ? -17.366 10.493 -7.889 1.00 68.88 94 GLU A N 1
ATOM 747 C CA . GLU A 1 94 ? -18.248 11.250 -6.997 1.00 68.88 94 GLU A CA 1
ATOM 748 C C . GLU A 1 94 ? -19.564 11.619 -7.679 1.00 68.88 94 GLU A C 1
ATOM 750 O O . GLU A 1 94 ? -20.639 11.347 -7.139 1.00 68.88 94 GLU A O 1
ATOM 755 N N . SER A 1 95 ? -19.505 12.121 -8.916 1.00 74.56 95 SER A N 1
ATOM 756 C CA . SER A 1 95 ? -20.694 12.409 -9.729 1.00 74.56 95 SER A CA 1
ATOM 757 C C . SER A 1 95 ? -21.586 11.175 -9.889 1.00 74.56 95 SER A C 1
ATOM 759 O O . SER A 1 95 ? -22.809 11.246 -9.762 1.00 74.56 95 SER A O 1
ATOM 761 N N . LYS A 1 96 ? -20.980 10.004 -10.123 1.00 69.44 96 LYS A N 1
ATOM 762 C CA . LYS A 1 96 ? -21.702 8.737 -10.288 1.00 69.44 96 LYS A CA 1
ATOM 763 C C . LYS A 1 96 ? -22.271 8.209 -8.970 1.00 69.44 96 LYS A C 1
ATOM 765 O O . LYS A 1 96 ? -23.351 7.619 -8.973 1.00 69.44 96 LYS A O 1
ATOM 770 N N . TYR A 1 97 ? -21.564 8.395 -7.859 1.00 70.25 97 TYR A N 1
ATOM 771 C CA . TYR A 1 97 ? -22.019 7.994 -6.529 1.00 70.25 97 TYR A CA 1
ATOM 772 C C . TYR A 1 97 ? -23.194 8.857 -6.051 1.00 70.25 97 TYR A C 1
ATOM 774 O O . TYR A 1 97 ? -24.212 8.320 -5.607 1.00 70.25 97 TYR A O 1
ATOM 782 N N . ASN A 1 98 ? -23.099 10.175 -6.229 1.00 72.81 98 ASN A N 1
ATOM 783 C CA . ASN A 1 98 ? -24.146 11.124 -5.856 1.00 72.81 98 ASN A CA 1
ATOM 784 C C . ASN A 1 98 ? -25.412 10.940 -6.708 1.00 72.81 98 ASN A C 1
ATOM 786 O O . ASN A 1 98 ? -26.505 10.850 -6.149 1.00 72.81 98 ASN A O 1
ATOM 790 N N . ALA A 1 99 ? -25.278 10.728 -8.024 1.00 73.06 99 ALA A N 1
ATOM 791 C CA . ALA A 1 99 ? -26.414 10.414 -8.900 1.00 73.06 99 ALA A CA 1
ATOM 792 C C . ALA A 1 99 ? -27.162 9.131 -8.478 1.00 73.06 99 ALA A C 1
ATOM 794 O O . ALA A 1 99 ? -28.386 9.049 -8.570 1.00 73.06 99 ALA A O 1
ATOM 795 N N . LYS A 1 100 ? -26.440 8.125 -7.964 1.00 66.19 100 LYS A N 1
ATOM 796 C CA . LYS A 1 100 ? -27.038 6.872 -7.474 1.00 66.19 100 LYS A CA 1
ATOM 797 C C . LYS A 1 100 ? -27.816 7.052 -6.166 1.00 66.19 100 LYS A C 1
ATOM 799 O O . LYS A 1 100 ? -28.771 6.315 -5.928 1.00 66.19 100 LYS A O 1
ATOM 804 N N . LYS A 1 101 ? -27.428 8.014 -5.318 1.00 65.25 101 LYS A N 1
ATOM 805 C CA . LYS A 1 101 ? -28.178 8.347 -4.097 1.00 65.25 101 LYS A CA 1
ATOM 806 C C . LYS A 1 101 ? -29.496 9.049 -4.407 1.00 65.25 101 LYS A C 1
ATOM 808 O O . LYS A 1 101 ? -30.496 8.737 -3.763 1.00 65.25 101 LYS A O 1
ATOM 813 N N . GLU A 1 102 ? -29.514 9.932 -5.401 1.00 62.12 102 GLU A N 1
ATOM 814 C CA . GLU A 1 102 ? -30.728 10.656 -5.797 1.00 62.12 102 GLU A CA 1
ATOM 815 C C . GLU A 1 102 ? -31.794 9.744 -6.426 1.00 62.12 102 GLU A C 1
ATOM 817 O O . GLU A 1 102 ? -32.984 9.935 -6.175 1.00 62.12 102 GLU A O 1
ATOM 822 N N . ASP A 1 103 ? -31.386 8.710 -7.167 1.00 59.44 103 ASP A N 1
ATOM 823 C CA . ASP A 1 103 ? -32.305 7.720 -7.751 1.00 59.44 103 ASP A CA 1
ATOM 824 C C . ASP A 1 103 ? -32.926 6.796 -6.683 1.00 59.44 103 ASP A C 1
ATOM 826 O O . ASP A 1 103 ? -34.110 6.469 -6.729 1.00 59.44 103 ASP A O 1
ATOM 830 N N . SER A 1 104 ? -32.171 6.466 -5.626 1.00 60.16 104 SER A N 1
ATOM 831 C CA . SER A 1 104 ? -32.672 5.654 -4.502 1.00 60.16 104 SER A CA 1
ATOM 832 C C . SER A 1 104 ? -33.668 6.380 -3.579 1.00 60.16 104 SER A C 1
ATOM 834 O O . SER A 1 104 ? -34.316 5.746 -2.748 1.00 60.16 104 SER A O 1
ATOM 836 N N . GLY A 1 105 ? -33.799 7.706 -3.714 1.00 56.69 105 GLY A N 1
ATOM 837 C CA . GLY A 1 105 ? -34.679 8.548 -2.896 1.00 56.69 105 GLY A CA 1
ATOM 838 C C . GLY A 1 105 ? -36.086 8.766 -3.467 1.00 56.69 105 GLY A C 1
ATOM 839 O O . GLY A 1 105 ? -36.928 9.358 -2.790 1.00 56.69 105 GLY A O 1
ATOM 840 N N . LYS A 1 106 ? -36.374 8.296 -4.689 1.00 55.28 106 LYS A N 1
ATOM 841 C CA . LYS A 1 106 ? -37.685 8.433 -5.352 1.00 55.28 106 LYS A CA 1
ATOM 842 C C . LYS A 1 106 ? -38.457 7.113 -5.346 1.00 55.28 106 LYS A C 1
ATOM 844 O O . LYS A 1 106 ? -38.775 6.544 -6.381 1.00 55.28 106 LYS A O 1
ATOM 849 N N . GLY A 1 107 ? -38.773 6.640 -4.148 1.00 56.94 107 GLY A N 1
ATOM 850 C CA . GLY A 1 107 ? -39.711 5.544 -3.925 1.00 56.94 107 GLY A CA 1
ATOM 851 C C . GLY A 1 107 ? -40.549 5.831 -2.687 1.00 56.94 107 GLY A C 1
ATOM 852 O O . GLY A 1 107 ? -40.259 5.312 -1.613 1.00 56.94 107 GLY A O 1
ATOM 853 N N . LYS A 1 108 ? -41.544 6.707 -2.831 1.00 41.00 108 LYS A N 1
ATOM 854 C CA . LYS A 1 108 ? -42.697 6.811 -1.933 1.00 41.00 108 LYS A CA 1
ATOM 855 C C . LYS A 1 108 ? -43.952 6.585 -2.753 1.00 41.00 108 LYS A C 1
ATOM 857 O O . LYS A 1 108 ? -44.012 7.173 -3.855 1.00 41.00 108 LYS A O 1
#

Solvent-accessible surface area (backbone atoms only — not comparable to full-atom values): 6758 Å² total; per-residue (Å²): 141,84,91,74,74,87,72,80,81,76,88,74,56,76,64,58,54,50,50,50,52,50,22,49,52,48,64,73,70,48,57,70,71,60,50,53,57,37,60,77,44,62,88,49,88,73,90,78,92,60,73,82,43,67,57,39,21,52,50,50,51,55,50,50,54,50,54,30,60,78,68,72,49,84,56,60,89,56,52,49,61,53,40,53,71,72,67,52,57,60,70,62,49,50,54,54,52,53,55,53,54,60,63,72,68,75,78,129

Sequence (108 aa):
MEEEAVIWKSDTDSMASVLIGRAMSTLLTCRPRKLDEAISRLDSPSKRGSIVSLEDSLWFLHRYIKEAADKEERLDEILVPMIEHTGLDLEKFESKYNAKKEDSGKGK